Protein AF-A0A3N5V5S6-F1 (afdb_monomer)

Foldseek 3Di:
DVLVVQLVVQCVVVVHPDSDPVSSVVSVVPPPPPPPD

Radius of gyration: 10.41 Å; Cα contacts (8 Å, |Δi|>4): 24; chain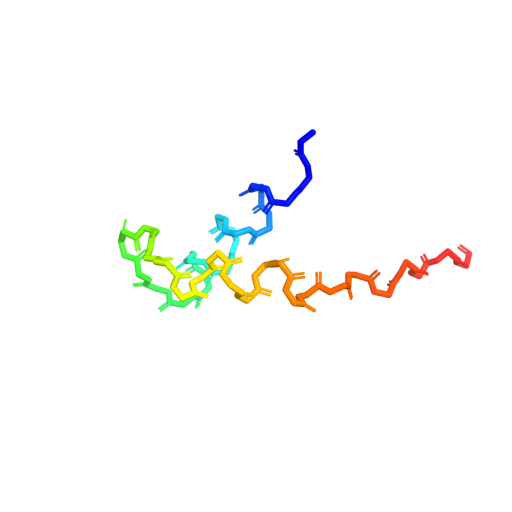s: 1; bounding box: 20×16×31 Å

pLDDT: mean 75.51, std 11.87, range [42.09, 86.81]

Mean predicted aligned error: 6.83 Å

Secondary structure (DSSP, 8-state):
--HHHHHHHHHHHTT-SS--HHHHHHHHH--------

Sequence (37 aa):
MRSVKLARTIADLAGSEEMQSAHLAEALQYRPKLMLG

Nearest PDB structures (foldseek):
  6r0l-assembly1_B  TM=8.555E-01  e=1.338E+00  Oryza sativa
  4h9n-assembly1_B  TM=7.184E-01  e=1.155E+00  Homo sapiens
  7eg7-assembly1_L  TM=7.590E-01  e=2.783E+00  Homo sapiens
  8wh8-assembly1_H  TM=8.799E-01  e=4.014E+00  Arabidopsis thaliana
  6r8z-assembly1_H  TM=7.683E-01  e=2.994E+00  Homo sapiens

Structure (mmCIF, N/CA/C/O backbone):
data_AF-A0A3N5V5S6-F1
#
_entry.id   AF-A0A3N5V5S6-F1
#
loop_
_atom_site.group_PDB
_atom_site.id
_atom_site.type_symbol
_atom_site.label_atom_id
_atom_site.label_alt_id
_atom_site.label_comp_id
_atom_site.label_asym_id
_atom_site.label_entity_id
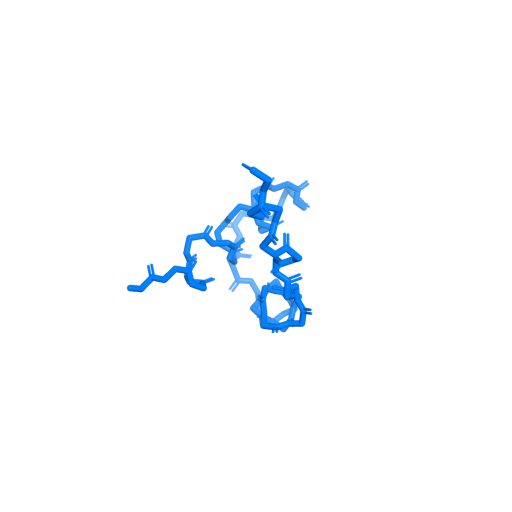_atom_site.label_seq_id
_atom_site.pdbx_PDB_ins_code
_atom_site.Cartn_x
_atom_site.Cartn_y
_atom_site.Cartn_z
_atom_site.occupancy
_atom_site.B_iso_or_equiv
_atom_site.auth_seq_id
_atom_site.auth_comp_id
_atom_site.auth_asym_id
_atom_site.auth_atom_id
_atom_site.pdbx_PDB_model_num
ATOM 1 N N . MET A 1 1 ? 16.110 -2.509 0.251 1.00 55.47 1 MET A N 1
ATOM 2 C CA . MET A 1 1 ? 14.700 -2.536 0.705 1.00 55.47 1 MET A CA 1
ATOM 3 C C . MET A 1 1 ? 13.848 -1.581 -0.139 1.00 55.47 1 MET A C 1
ATOM 5 O O . MET A 1 1 ? 13.787 -0.400 0.172 1.00 55.47 1 MET A O 1
ATOM 9 N N . ARG A 1 2 ? 13.259 -2.041 -1.254 1.00 65.19 2 ARG A N 1
ATOM 10 C CA . ARG A 1 2 ? 12.498 -1.182 -2.196 1.00 65.19 2 ARG A CA 1
ATOM 11 C C . ARG A 1 2 ? 10.980 -1.365 -2.050 1.00 65.19 2 ARG A C 1
ATOM 13 O O . ARG A 1 2 ? 10.242 -0.392 -2.119 1.00 65.19 2 ARG A O 1
ATOM 20 N N . SER A 1 3 ? 10.552 -2.579 -1.710 1.00 68.31 3 SER A N 1
ATOM 21 C CA . SER A 1 3 ? 9.149 -2.957 -1.501 1.00 68.31 3 SER A CA 1
ATOM 22 C C . SER A 1 3 ? 8.492 -2.228 -0.320 1.00 68.31 3 SER A C 1
ATOM 24 O O . SER A 1 3 ? 7.327 -1.871 -0.396 1.00 68.31 3 SER A O 1
ATOM 26 N N . VAL A 1 4 ? 9.252 -1.922 0.742 1.00 77.12 4 VAL A N 1
ATOM 27 C CA . VAL A 1 4 ? 8.733 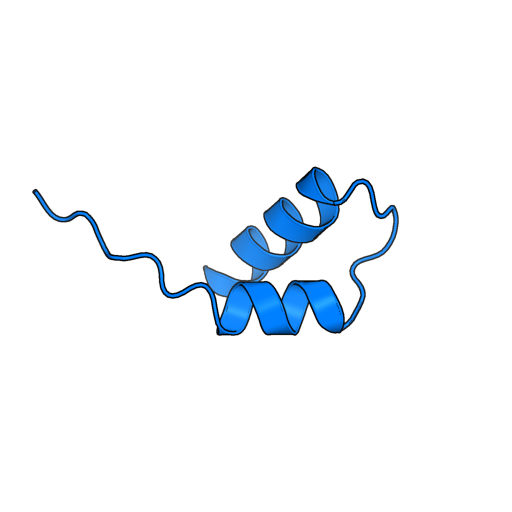-1.197 1.922 1.00 77.12 4 VAL A CA 1
ATOM 28 C C . VAL A 1 4 ? 8.407 0.263 1.598 1.00 77.12 4 VAL A C 1
ATOM 30 O O . VAL A 1 4 ? 7.397 0.785 2.055 1.00 77.12 4 VAL A O 1
ATOM 33 N N . LYS A 1 5 ? 9.232 0.926 0.773 1.00 79.75 5 LYS A N 1
ATOM 34 C CA . LYS A 1 5 ? 8.966 2.308 0.338 1.00 79.75 5 LYS A CA 1
ATOM 35 C C . LYS A 1 5 ? 7.714 2.379 -0.530 1.00 79.75 5 LYS A C 1
ATOM 37 O O . LYS A 1 5 ? 6.916 3.285 -0.364 1.00 79.75 5 LYS A O 1
ATOM 42 N N . LEU A 1 6 ? 7.534 1.394 -1.402 1.00 83.12 6 LEU A N 1
ATOM 43 C CA . LEU A 1 6 ? 6.358 1.289 -2.254 1.00 83.12 6 LEU A CA 1
ATOM 44 C C . LEU A 1 6 ? 5.077 1.039 -1.444 1.00 83.12 6 LEU A C 1
ATOM 46 O O . LEU A 1 6 ? 4.085 1.712 -1.680 1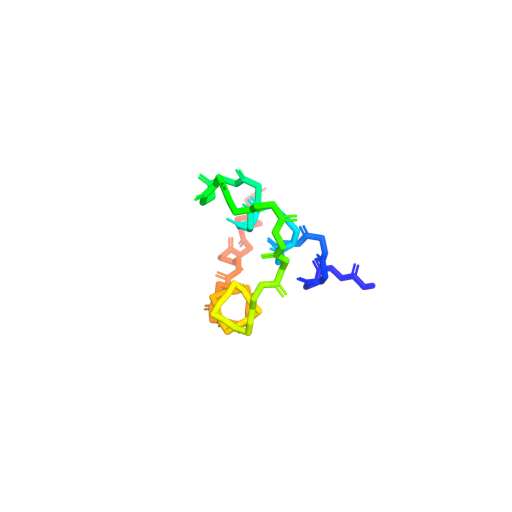.00 83.12 6 LEU A O 1
ATOM 50 N N . ALA A 1 7 ? 5.120 0.152 -0.443 1.00 82.25 7 ALA A N 1
ATOM 51 C CA . ALA A 1 7 ? 3.996 -0.060 0.475 1.00 82.25 7 ALA A CA 1
ATOM 52 C C . ALA A 1 7 ? 3.622 1.214 1.241 1.00 82.25 7 ALA A C 1
ATOM 54 O O . ALA A 1 7 ? 2.441 1.522 1.374 1.00 82.25 7 ALA A O 1
ATOM 55 N N . ARG A 1 8 ? 4.625 1.989 1.678 1.00 81.88 8 ARG A N 1
ATOM 56 C CA . ARG A 1 8 ? 4.417 3.302 2.302 1.00 81.88 8 ARG A CA 1
ATOM 57 C C . ARG A 1 8 ? 3.720 4.270 1.344 1.00 81.88 8 ARG A C 1
ATOM 59 O O . ARG A 1 8 ? 2.765 4.910 1.747 1.00 81.88 8 ARG A O 1
ATOM 66 N N . THR A 1 9 ? 4.169 4.352 0.091 1.00 86.25 9 THR A N 1
ATOM 67 C CA . THR A 1 9 ? 3.550 5.215 -0.928 1.00 86.25 9 THR A CA 1
ATOM 68 C C . THR A 1 9 ? 2.118 4.799 -1.251 1.00 86.25 9 THR A C 1
ATOM 70 O O . THR A 1 9 ? 1.276 5.663 -1.444 1.00 86.25 9 THR A O 1
ATOM 73 N N . ILE A 1 10 ? 1.821 3.498 -1.290 1.00 85.00 10 ILE A N 1
ATOM 74 C CA . ILE A 1 10 ? 0.460 3.004 -1.534 1.00 85.00 10 ILE A CA 1
ATOM 75 C C . ILE A 1 10 ? -0.456 3.336 -0.349 1.00 85.00 10 ILE A C 1
ATOM 77 O O . ILE A 1 10 ? -1.561 3.810 -0.573 1.00 85.00 10 ILE A O 1
ATOM 81 N N . 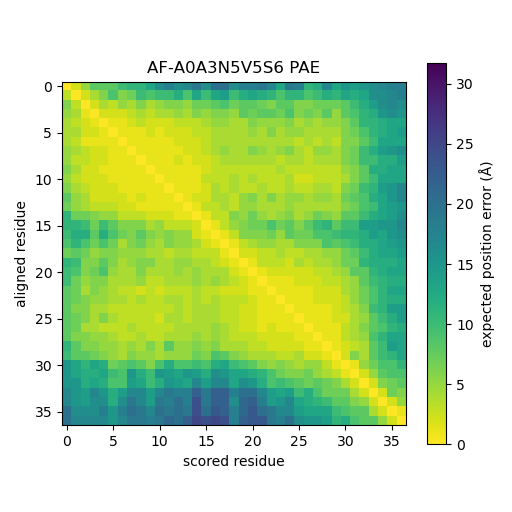ALA A 1 11 ? 0.010 3.170 0.893 1.00 86.81 11 ALA A N 1
ATOM 82 C CA . ALA A 1 11 ? -0.754 3.568 2.079 1.00 86.81 11 ALA A CA 1
ATOM 83 C C . ALA A 1 11 ? -1.016 5.088 2.129 1.00 86.81 11 ALA A C 1
ATOM 85 O O . ALA A 1 11 ? -2.124 5.511 2.449 1.00 86.81 11 ALA A O 1
ATOM 86 N N . ASP A 1 12 ? -0.016 5.890 1.750 1.00 86.06 12 ASP A N 1
ATOM 87 C CA . ASP A 1 12 ? -0.102 7.353 1.662 1.00 86.06 12 ASP A CA 1
ATOM 88 C C . ASP A 1 12 ? -1.094 7.797 0.568 1.00 86.06 12 ASP A C 1
ATOM 90 O O . ASP A 1 12 ? -1.975 8.616 0.817 1.00 86.06 12 ASP A O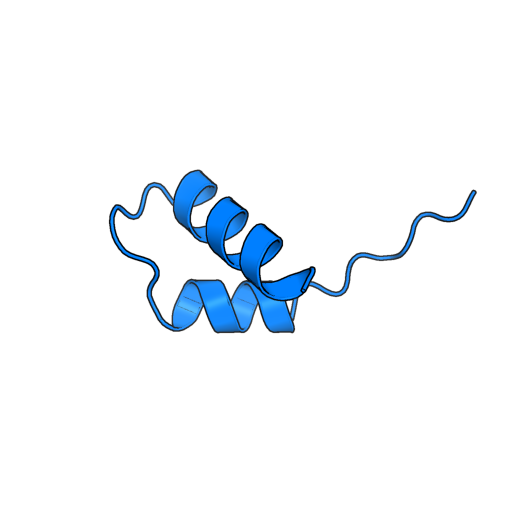 1
ATOM 94 N N . LEU A 1 13 ? -1.036 7.173 -0.618 1.00 84.12 13 LEU A N 1
ATOM 95 C CA . LEU A 1 13 ? -1.967 7.424 -1.725 1.00 84.12 13 LEU A CA 1
ATOM 96 C C . LEU A 1 13 ? -3.397 6.960 -1.411 1.00 84.12 13 LEU A C 1
ATOM 98 O O . LEU A 1 13 ? -4.358 7.584 -1.855 1.00 84.12 13 LEU A O 1
ATOM 102 N N . ALA A 1 14 ? -3.540 5.881 -0.642 1.00 84.81 14 ALA A N 1
ATOM 103 C CA . ALA A 1 14 ? -4.825 5.388 -0.159 1.00 84.81 14 ALA A CA 1
ATOM 104 C C . ALA A 1 14 ? -5.414 6.258 0.968 1.00 84.81 14 ALA A C 1
ATOM 106 O O . ALA A 1 14 ? -6.537 6.001 1.402 1.00 84.81 14 ALA A O 1
ATOM 107 N N . GLY A 1 15 ? -4.679 7.264 1.461 1.00 82.25 15 GLY A N 1
ATOM 108 C CA . GLY A 1 15 ? -5.120 8.126 2.557 1.00 82.25 15 GLY A CA 1
ATOM 109 C C . GLY A 1 15 ? -5.313 7.377 3.879 1.00 82.25 15 GLY A C 1
ATOM 110 O O . GLY A 1 15 ? -6.061 7.841 4.737 1.00 82.25 15 GLY A O 1
ATOM 111 N N . SER A 1 16 ? -4.684 6.208 4.040 1.00 80.94 16 SER A N 1
ATOM 112 C CA . SER A 1 16 ? -4.749 5.428 5.277 1.00 80.94 16 SER A CA 1
ATOM 113 C C . SER A 1 16 ? -3.637 5.860 6.224 1.00 80.94 16 SER A C 1
ATOM 115 O O . SER A 1 16 ? -2.457 5.728 5.902 1.00 80.94 16 SER A O 1
ATOM 117 N N . GLU A 1 17 ? -4.009 6.312 7.422 1.00 76.06 17 GLU A N 1
ATOM 118 C CA . GLU A 1 17 ? -3.054 6.687 8.477 1.00 76.06 17 GLU A CA 1
ATOM 119 C C . GLU A 1 17 ? -2.175 5.506 8.928 1.00 76.06 17 GLU A C 1
ATOM 121 O O . GLU A 1 17 ? -1.039 5.701 9.362 1.00 76.06 17 GLU A O 1
ATOM 126 N N . GLU A 1 18 ? -2.660 4.269 8.764 1.00 78.88 18 GLU A N 1
ATOM 127 C CA . GLU A 1 18 ? -1.955 3.054 9.168 1.00 78.88 18 GLU A CA 1
ATOM 128 C C . GLU A 1 18 ? -1.700 2.100 7.991 1.00 78.88 18 GLU A C 1
ATOM 130 O O . GLU A 1 18 ? -2.576 1.791 7.178 1.00 78.88 18 GLU A O 1
ATOM 135 N N . MET A 1 19 ? -0.473 1.573 7.915 1.00 78.56 19 MET A N 1
ATOM 136 C CA . MET A 1 19 ? -0.059 0.634 6.871 1.00 78.56 19 MET A CA 1
ATOM 137 C C . MET A 1 19 ? -0.686 -0.748 7.106 1.00 78.56 19 MET A C 1
ATOM 139 O O . MET A 1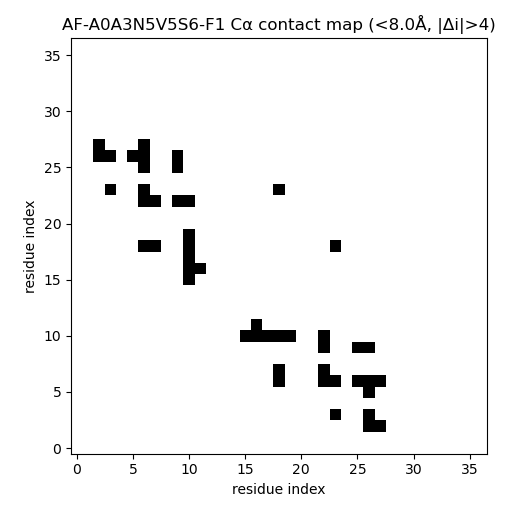 19 ? -0.100 -1.625 7.736 1.00 78.56 19 MET A O 1
ATOM 143 N N . GLN A 1 20 ? -1.893 -0.937 6.582 1.00 83.75 20 GLN A N 1
ATOM 144 C CA . GLN A 1 20 ? -2.622 -2.207 6.617 1.00 83.75 20 GLN A CA 1
ATOM 145 C C . GLN A 1 20 ? -1.991 -3.277 5.705 1.00 83.75 20 GLN A C 1
ATOM 147 O O . GLN A 1 20 ? -1.307 -2.972 4.722 1.00 83.75 20 GLN A O 1
ATOM 152 N N . SER A 1 21 ? -2.279 -4.552 5.988 1.00 82.94 21 SER A N 1
ATOM 153 C CA . SER A 1 21 ? -1.798 -5.708 5.210 1.00 82.94 21 SER A CA 1
ATOM 154 C C . SER A 1 21 ? -2.189 -5.643 3.726 1.00 82.94 21 SER A C 1
ATOM 156 O O . SER A 1 21 ? -1.460 -6.162 2.882 1.00 82.94 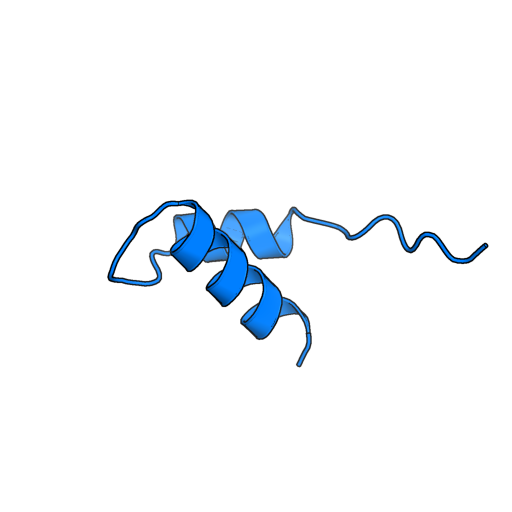21 SER A O 1
ATOM 158 N N . ALA A 1 22 ? -3.294 -4.960 3.403 1.00 83.50 22 ALA A N 1
ATOM 159 C CA . ALA A 1 22 ? -3.747 -4.703 2.036 1.00 83.50 22 ALA A CA 1
ATOM 160 C C . ALA A 1 22 ? -2.711 -3.915 1.210 1.00 83.50 22 ALA A C 1
ATOM 162 O O . ALA A 1 22 ? -2.318 -4.369 0.139 1.00 83.50 22 ALA A O 1
ATOM 163 N N . HIS A 1 23 ? -2.165 -2.820 1.750 1.00 83.81 23 HIS A N 1
ATOM 164 C CA . HIS A 1 23 ? -1.161 -1.993 1.063 1.00 83.81 23 HIS A CA 1
ATOM 165 C C . HIS A 1 23 ? 0.155 -2.747 0.824 1.00 83.81 23 HIS A C 1
ATOM 167 O O . HIS A 1 23 ? 0.857 -2.528 -0.162 1.00 83.81 23 HIS A O 1
ATOM 173 N N . LEU A 1 24 ? 0.494 -3.665 1.731 1.00 81.31 24 LEU A N 1
ATOM 174 C CA . LEU A 1 24 ? 1.645 -4.560 1.607 1.00 81.31 24 LEU A CA 1
ATOM 175 C C . LEU A 1 24 ? 1.438 -5.575 0.478 1.00 81.31 24 LEU A C 1
ATOM 177 O O . LEU A 1 24 ? 2.345 -5.785 -0.328 1.00 81.31 24 LEU A O 1
ATOM 181 N N . ALA A 1 25 ? 0.246 -6.171 0.402 1.00 83.94 25 ALA A N 1
ATOM 182 C CA . ALA A 1 25 ? -0.135 -7.083 -0.672 1.00 83.94 25 ALA A CA 1
ATOM 183 C C . ALA A 1 25 ? -0.170 -6.373 -2.036 1.00 83.94 25 ALA A C 1
ATOM 185 O O . ALA A 1 25 ? 0.288 -6.943 -3.029 1.00 83.94 25 ALA A O 1
ATOM 186 N N . GLU A 1 26 ? -0.640 -5.125 -2.084 1.00 82.12 26 GLU A N 1
ATOM 187 C CA . GLU A 1 26 ? -0.576 -4.282 -3.278 1.00 82.12 26 GLU A CA 1
ATOM 188 C C . GLU A 1 26 ? 0.862 -3.945 -3.659 1.00 82.12 26 GLU A C 1
ATOM 190 O O . GLU A 1 26 ? 1.222 -4.106 -4.816 1.00 82.12 26 GLU A O 1
ATOM 195 N N . ALA A 1 27 ? 1.731 -3.579 -2.715 1.00 83.62 27 ALA A N 1
ATOM 196 C CA . ALA A 1 27 ? 3.143 -3.314 -3.003 1.00 83.62 27 ALA A CA 1
ATOM 197 C C . ALA A 1 27 ? 3.913 -4.553 -3.480 1.00 83.62 27 ALA A C 1
ATOM 199 O O . ALA A 1 27 ? 4.841 -4.438 -4.280 1.00 83.62 27 ALA A O 1
ATOM 200 N N . LEU A 1 28 ? 3.552 -5.735 -2.973 1.00 81.94 28 LEU A N 1
ATOM 201 C CA . LEU A 1 28 ? 4.107 -7.021 -3.402 1.00 81.94 28 LEU A CA 1
ATOM 202 C C . LEU A 1 28 ? 3.631 -7.404 -4.811 1.00 81.94 28 LEU A C 1
ATOM 204 O O . LEU A 1 28 ? 4.418 -7.935 -5.597 1.00 81.94 28 LEU A O 1
ATOM 208 N N . GLN A 1 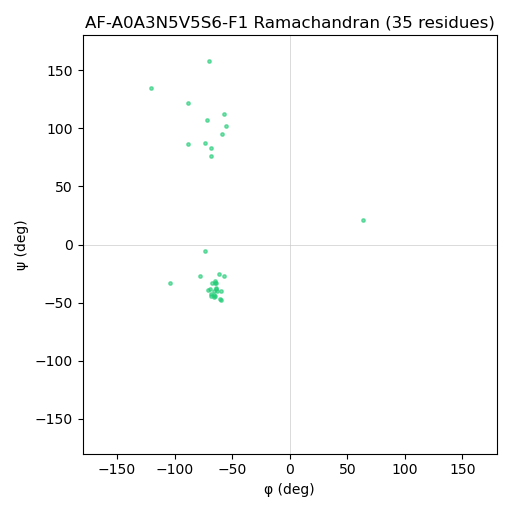29 ? 2.364 -7.130 -5.135 1.00 79.62 29 GLN A N 1
ATOM 209 C CA . GLN A 1 29 ? 1.790 -7.360 -6.467 1.00 79.62 29 GLN A CA 1
ATOM 210 C C . GLN A 1 29 ? 2.179 -6.295 -7.483 1.00 79.62 29 GLN A C 1
ATOM 212 O O . GLN A 1 29 ? 2.252 -6.587 -8.679 1.00 79.62 29 GLN A O 1
ATOM 217 N N . TYR A 1 30 ? 2.461 -5.081 -7.019 1.00 76.56 30 TYR A N 1
ATOM 218 C CA . TYR A 1 30 ? 2.986 -3.995 -7.816 1.00 76.56 30 TYR A CA 1
ATOM 219 C C . TYR A 1 30 ? 4.407 -4.370 -8.207 1.00 76.56 30 TYR A C 1
ATOM 221 O O . TYR A 1 30 ? 5.400 -4.010 -7.579 1.00 76.56 30 TYR A O 1
ATOM 229 N N . ARG A 1 31 ? 4.506 -5.157 -9.272 1.00 67.06 31 ARG A N 1
ATOM 230 C CA . ARG A 1 31 ? 5.742 -5.322 -10.007 1.00 67.06 31 ARG A CA 1
ATOM 231 C C . ARG A 1 31 ? 5.940 -4.008 -10.739 1.00 67.06 31 ARG A C 1
ATOM 233 O O . ARG A 1 31 ? 5.204 -3.765 -11.699 1.00 67.06 31 ARG A O 1
ATOM 240 N N . PRO A 1 32 ? 6.893 -3.151 -10.329 1.00 62.19 32 PRO A N 1
ATOM 241 C CA . PRO A 1 32 ? 7.276 -2.060 -11.195 1.00 62.19 32 PRO A CA 1
ATOM 242 C C . PRO A 1 32 ? 7.717 -2.725 -12.497 1.00 62.19 32 PRO A C 1
ATOM 244 O O . PRO A 1 32 ? 8.704 -3.464 -12.511 1.00 62.19 32 PRO A O 1
ATOM 247 N N . LYS A 1 33 ? 6.954 -2.528 -13.580 1.00 59.91 33 LYS A N 1
ATOM 248 C CA . LYS A 1 33 ? 7.500 -2.702 -14.923 1.00 59.91 33 LYS A CA 1
ATOM 249 C C . LYS A 1 33 ? 8.697 -1.775 -14.916 1.00 59.91 33 LYS A C 1
ATOM 251 O O . LYS A 1 33 ? 8.519 -0.561 -14.892 1.00 59.91 33 LYS A O 1
ATOM 256 N N . LEU A 1 34 ? 9.887 -2.346 -14.759 1.00 55.66 34 LEU A N 1
ATOM 257 C CA . LEU A 1 34 ? 11.129 -1.610 -14.838 1.00 55.66 34 LEU A CA 1
ATOM 258 C C . LEU A 1 34 ? 11.094 -1.013 -16.247 1.00 55.66 34 LEU A C 1
ATOM 260 O O . LEU A 1 34 ? 11.363 -1.711 -17.220 1.00 55.66 34 LEU A O 1
ATOM 264 N N . MET A 1 35 ? 10.635 0.234 -16.369 1.00 53.47 35 MET A N 1
ATOM 265 C CA . MET A 1 35 ? 10.853 1.056 -17.548 1.00 53.47 35 MET A CA 1
ATOM 266 C C . MET A 1 35 ? 12.349 1.340 -17.532 1.00 53.47 35 MET A C 1
ATOM 268 O O . MET A 1 35 ? 12.800 2.373 -17.053 1.00 53.47 35 MET A O 1
ATOM 272 N N . LEU A 1 36 ? 13.117 0.328 -17.922 1.00 47.72 36 LEU A N 1
ATOM 273 C CA . LEU A 1 36 ? 14.478 0.483 -18.370 1.00 47.72 36 LEU A CA 1
ATOM 274 C C . LEU A 1 36 ? 14.359 0.744 -19.870 1.00 47.72 36 LEU A C 1
ATOM 276 O O . LEU A 1 36 ? 14.296 -0.191 -20.667 1.00 47.72 36 LEU A O 1
ATOM 280 N N . GLY A 1 37 ? 14.178 2.021 -20.192 1.00 42.09 37 GLY A N 1
ATOM 281 C CA . GLY A 1 37 ? 14.512 2.602 -21.485 1.00 42.09 37 GLY A CA 1
ATOM 282 C C . GLY A 1 37 ? 15.765 3.434 -21.300 1.00 42.09 37 GLY A C 1
ATOM 283 O O . GLY A 1 37 ? 15.840 4.103 -20.242 1.00 42.09 37 GLY A O 1
#

Solvent-accessible surface area (backbone atoms only — not comparable to full-atom values): 2311 Å² total; per-residue (Å²): 133,65,56,64,57,45,18,51,50,44,18,58,74,68,68,41,97,60,85,48,72,66,31,47,53,48,27,69,66,53,65,74,75,77,82,81,124